Protein AF-A0A8S2YJU0-F1 (afdb_monomer)

Mean predicted aligned error: 8.96 Å

Nearest PDB structures (foldseek):
  8ag6-assembly1_B  TM=8.183E-01  e=1.174E-03  Homo sapiens
  3thx-assembly1_B  TM=7.400E-01  e=6.352E-02  Homo sapiens
  8r7e-assembly1_B  TM=7.473E-01  e=9.668E-02  Homo sapiens
  3thz-assembly1_B  TM=7.354E-01  e=9.014E-02  Homo sapiens
  8om5-assembly1_B  TM=6.042E-01  e=1.372E-01  Homo sapiens

Structure (mmCIF, N/CA/C/O backbone):
data_AF-A0A8S2YJU0-F1
#
_entry.id   AF-A0A8S2YJU0-F1
#
loop_
_atom_site.group_PDB
_atom_site.id
_atom_site.type_symbol
_atom_site.label_atom_id
_atom_site.label_alt_id
_atom_site.label_comp_id
_atom_site.label_asym_id
_atom_site.label_entity_id
_atom_site.label_seq_id
_atom_site.pdbx_PDB_ins_code
_atom_site.Cartn_x
_atom_site.Cartn_y
_atom_site.Cartn_z
_atom_site.occupancy
_atom_site.B_iso_or_equiv
_atom_site.auth_seq_id
_atom_site.auth_comp_id
_atom_site.auth_asym_id
_atom_site.auth_atom_id
_atom_site.pdbx_PDB_model_num
ATOM 1 N N . GLN A 1 1 ? 24.996 18.473 -19.433 1.00 50.19 1 GLN A N 1
ATOM 2 C CA . GLN A 1 1 ? 24.211 18.174 -18.214 1.00 50.19 1 GLN A CA 1
ATOM 3 C C . GLN A 1 1 ? 23.685 16.746 -18.341 1.00 50.19 1 GLN A C 1
ATOM 5 O O . GLN A 1 1 ? 23.314 16.383 -19.444 1.00 50.19 1 GLN A O 1
ATOM 10 N N . ALA A 1 2 ? 23.858 15.940 -17.285 1.00 49.56 2 ALA A N 1
ATOM 11 C CA . ALA A 1 2 ? 23.668 14.474 -17.116 1.00 49.56 2 ALA A CA 1
ATOM 12 C C . ALA A 1 2 ? 24.783 13.932 -16.192 1.00 49.56 2 ALA A C 1
ATOM 14 O O . ALA A 1 2 ? 24.567 13.031 -15.391 1.00 49.56 2 ALA A O 1
ATOM 15 N N . ARG A 1 3 ? 25.977 14.552 -16.247 1.00 50.25 3 ARG A N 1
ATOM 16 C CA . ARG A 1 3 ? 27.123 14.256 -15.362 1.00 50.25 3 ARG A CA 1
ATOM 17 C C . ARG A 1 3 ? 26.871 14.566 -13.883 1.00 50.25 3 ARG A C 1
ATOM 19 O O . ARG A 1 3 ? 27.580 14.023 -13.050 1.00 50.25 3 ARG A O 1
ATOM 26 N N . THR A 1 4 ? 25.913 15.434 -13.565 1.00 59.72 4 THR A N 1
ATOM 27 C CA . THR A 1 4 ? 25.700 15.945 -12.201 1.00 59.72 4 THR A CA 1
ATOM 28 C C . THR A 1 4 ? 24.639 15.179 -11.406 1.00 59.72 4 THR A C 1
ATOM 30 O O . THR A 1 4 ? 24.682 15.227 -10.185 1.00 59.72 4 THR A O 1
ATOM 33 N N . GLU A 1 5 ? 23.727 14.450 -12.064 1.00 58.41 5 GLU A N 1
ATOM 34 C CA . GLU A 1 5 ? 22.584 13.784 -11.400 1.00 58.41 5 GLU A CA 1
ATOM 35 C C . GLU A 1 5 ? 22.610 12.247 -11.499 1.00 58.41 5 GLU A C 1
ATOM 37 O O . GLU A 1 5 ? 21.808 11.569 -10.865 1.00 58.41 5 GLU A O 1
ATOM 42 N N . GLY A 1 6 ? 23.558 11.668 -12.247 1.00 58.75 6 GLY A N 1
ATOM 43 C CA . GLY A 1 6 ? 23.908 10.240 -12.179 1.00 58.75 6 GLY A CA 1
ATOM 44 C C . GLY A 1 6 ? 22.831 9.234 -12.612 1.00 58.75 6 GLY A C 1
ATOM 45 O O . GLY A 1 6 ? 23.104 8.036 -12.612 1.00 58.75 6 GLY A O 1
ATOM 46 N N . LYS A 1 7 ? 21.631 9.673 -13.003 1.00 63.41 7 LYS A N 1
ATOM 47 C CA . LYS A 1 7 ? 20.564 8.806 -13.515 1.00 63.41 7 LYS A CA 1
ATOM 48 C C . LYS A 1 7 ? 20.013 9.344 -14.827 1.00 63.41 7 LYS A C 1
ATOM 50 O O . LYS A 1 7 ? 19.420 10.415 -14.872 1.00 63.41 7 LYS A O 1
ATOM 55 N N . ILE A 1 8 ? 20.186 8.566 -15.892 1.00 70.19 8 ILE A N 1
ATOM 56 C CA . ILE A 1 8 ? 19.433 8.734 -17.135 1.00 70.19 8 ILE A CA 1
ATOM 57 C C . ILE A 1 8 ? 18.170 7.891 -16.975 1.00 70.19 8 ILE A C 1
ATOM 59 O O . ILE A 1 8 ? 18.259 6.669 -16.874 1.00 70.19 8 ILE A O 1
ATOM 63 N N . ILE A 1 9 ? 17.012 8.543 -16.905 1.00 68.56 9 ILE A N 1
ATOM 64 C CA . ILE A 1 9 ? 15.715 7.865 -16.873 1.00 68.56 9 ILE A CA 1
ATOM 65 C C . ILE A 1 9 ? 15.251 7.691 -18.327 1.00 68.56 9 ILE A C 1
ATOM 67 O O . ILE A 1 9 ? 15.098 8.700 -19.021 1.00 68.56 9 ILE A O 1
ATOM 71 N N . PRO A 1 10 ? 15.061 6.452 -18.821 1.00 70.75 10 PRO A N 1
ATOM 72 C CA . PRO A 1 10 ? 14.501 6.221 -20.147 1.00 70.75 10 PRO A CA 1
ATOM 73 C C . PRO A 1 10 ? 13.100 6.827 -20.247 1.00 70.75 10 PRO A C 1
ATOM 75 O O . PRO A 1 10 ? 12.299 6.716 -19.320 1.00 70.75 10 PRO A O 1
ATOM 78 N N . THR A 1 11 ? 12.786 7.458 -21.376 1.00 74.38 11 THR A N 1
ATOM 79 C CA . THR A 1 11 ? 11.408 7.866 -21.673 1.00 74.38 11 THR A CA 1
ATOM 80 C C . THR A 1 11 ? 10.529 6.625 -21.838 1.00 74.38 11 THR A C 1
ATOM 82 O O . THR A 1 11 ? 11.001 5.585 -22.304 1.00 74.38 11 THR A O 1
ATOM 85 N N . THR A 1 12 ? 9.252 6.729 -21.469 1.00 69.06 12 THR A N 1
ATOM 86 C CA . THR A 1 12 ? 8.289 5.628 -21.584 1.00 69.06 12 THR A CA 1
ATOM 87 C C . THR A 1 12 ? 8.257 5.059 -23.003 1.00 69.06 12 THR A C 1
ATOM 89 O O . THR A 1 12 ? 8.171 5.812 -23.974 1.00 69.06 12 THR A O 1
ATOM 92 N N . GLY A 1 13 ? 8.338 3.736 -23.131 1.00 68.50 13 GLY A N 1
ATOM 93 C CA . GLY A 1 13 ? 8.346 3.019 -24.407 1.00 68.50 13 GLY A CA 1
ATOM 94 C C . GLY A 1 13 ? 9.736 2.803 -25.017 1.00 68.50 13 GLY A C 1
ATOM 95 O O . GLY A 1 13 ? 9.847 2.100 -26.020 1.00 68.50 13 GLY A O 1
ATOM 96 N N . VAL A 1 14 ? 10.802 3.366 -24.432 1.00 75.50 14 VAL A N 1
ATOM 97 C CA . VAL A 1 14 ? 12.190 3.173 -24.904 1.00 75.50 14 VAL A CA 1
ATOM 98 C C . VAL A 1 14 ? 12.786 1.868 -24.377 1.00 75.50 14 VAL A C 1
ATOM 100 O O . VAL A 1 14 ? 13.562 1.211 -25.069 1.00 75.50 14 VAL A O 1
ATOM 103 N N . CYS A 1 15 ? 12.426 1.470 -23.156 1.00 83.88 15 CYS A N 1
ATOM 104 C CA . CYS A 1 15 ? 12.917 0.248 -22.535 1.00 83.88 15 CYS A CA 1
ATOM 105 C C . CYS A 1 15 ? 11.753 -0.503 -21.898 1.00 83.88 15 CYS A C 1
ATOM 107 O O . CYS A 1 15 ? 11.356 -0.215 -20.773 1.00 83.88 15 CYS A O 1
ATOM 109 N N . ARG A 1 16 ? 11.259 -1.524 -22.600 1.00 85.94 16 ARG A N 1
ATOM 110 C CA . ARG A 1 16 ? 10.133 -2.340 -22.137 1.00 85.94 16 ARG A CA 1
ATOM 111 C C . ARG A 1 16 ? 10.341 -2.909 -20.732 1.00 85.94 16 ARG A C 1
ATOM 113 O O . ARG A 1 16 ? 9.425 -2.869 -19.932 1.00 85.94 16 ARG A O 1
ATOM 120 N N . GLN A 1 17 ? 11.546 -3.384 -20.408 1.00 85.06 17 GLN A N 1
ATOM 121 C CA . GLN A 1 17 ? 11.844 -3.898 -19.064 1.00 85.06 17 GLN A CA 1
ATOM 122 C C . GLN A 1 17 ? 11.730 -2.813 -17.983 1.00 85.06 17 GLN A C 1
ATOM 124 O O . GLN A 1 17 ? 11.312 -3.100 -16.867 1.00 85.06 17 GLN A O 1
ATOM 129 N N . TYR A 1 18 ? 12.098 -1.570 -18.309 1.00 84.25 18 TYR A N 1
ATOM 130 C CA . TYR A 1 18 ? 11.958 -0.435 -17.402 1.00 84.25 18 TYR A CA 1
ATOM 131 C C . TYR A 1 18 ? 10.486 -0.048 -17.221 1.00 84.25 18 TYR A C 1
ATOM 133 O O . TYR A 1 18 ? 10.037 0.132 -16.093 1.00 84.25 18 TYR A O 1
ATOM 141 N N . ASP A 1 19 ? 9.729 0.016 -18.317 1.00 88.25 19 ASP A N 1
ATOM 142 C CA . ASP A 1 19 ? 8.297 0.323 -18.290 1.00 88.25 19 ASP A CA 1
ATOM 143 C C . ASP A 1 19 ? 7.494 -0.751 -17.537 1.00 88.25 19 ASP A C 1
ATOM 145 O O . ASP A 1 19 ? 6.641 -0.425 -16.711 1.00 88.25 19 ASP A O 1
ATOM 149 N N . ASP A 1 20 ? 7.808 -2.028 -17.772 1.00 90.81 20 ASP A N 1
ATOM 150 C CA . ASP A 1 20 ? 7.193 -3.165 -17.084 1.00 90.81 20 ASP A CA 1
ATOM 151 C C . ASP A 1 20 ? 7.492 -3.110 -15.574 1.00 90.81 20 ASP A C 1
ATOM 153 O O . ASP A 1 20 ? 6.578 -3.272 -14.766 1.00 90.81 20 ASP A O 1
ATOM 157 N N . ALA A 1 21 ? 8.730 -2.789 -15.177 1.0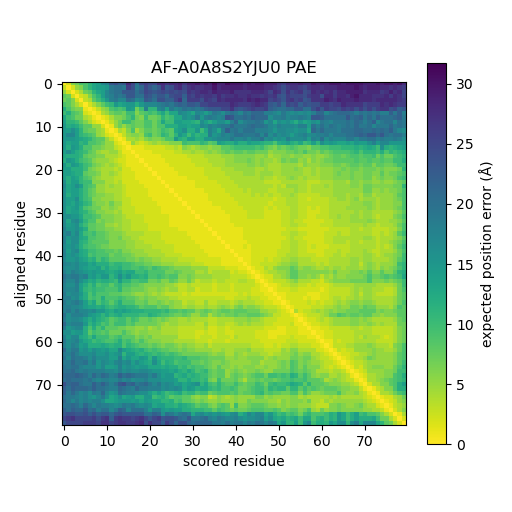0 91.31 21 ALA A N 1
ATOM 158 C CA . ALA A 1 21 ? 9.095 -2.624 -13.768 1.00 91.31 21 ALA A CA 1
ATOM 159 C C . ALA A 1 21 ? 8.363 -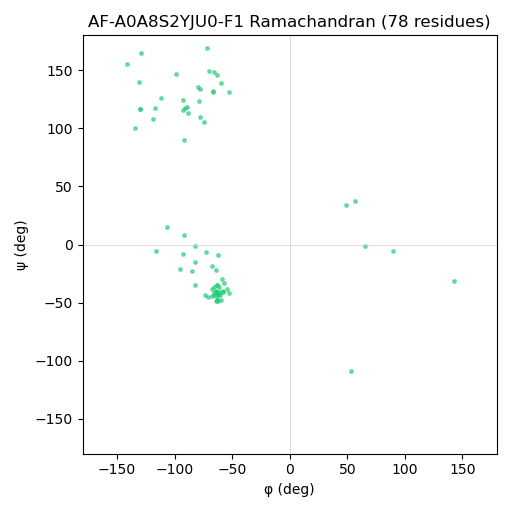1.444 -13.103 1.00 91.31 21 ALA A C 1
ATOM 161 O O . ALA A 1 21 ? 7.906 -1.561 -11.966 1.00 91.31 21 ALA A O 1
ATOM 162 N N . LEU A 1 22 ? 8.210 -0.311 -13.800 1.00 90.38 22 LEU A N 1
ATOM 163 C CA . LEU A 1 22 ? 7.422 0.821 -13.300 1.00 90.38 22 LEU A CA 1
ATOM 164 C C . LEU A 1 22 ? 5.952 0.439 -13.102 1.00 90.38 22 LEU A C 1
ATOM 166 O O . LEU A 1 22 ? 5.348 0.798 -12.088 1.00 90.38 22 LEU A O 1
ATOM 170 N N . LYS A 1 23 ? 5.385 -0.307 -14.054 1.00 92.94 23 LYS A N 1
ATOM 171 C CA . LYS A 1 23 ? 4.015 -0.806 -13.961 1.00 92.94 23 LYS A CA 1
ATOM 172 C C . LYS A 1 23 ? 3.852 -1.758 -12.778 1.00 92.94 23 LYS A C 1
ATOM 174 O O . LYS A 1 23 ? 2.904 -1.609 -12.017 1.00 92.94 23 LYS A O 1
ATOM 179 N N . GLU A 1 24 ? 4.782 -2.691 -12.597 1.00 95.31 24 GLU A N 1
ATOM 180 C CA . GLU A 1 24 ? 4.758 -3.645 -11.486 1.00 95.31 24 GLU A CA 1
ATOM 181 C C . GLU A 1 24 ? 4.818 -2.938 -10.125 1.00 95.31 24 GLU A C 1
ATOM 183 O O . GLU A 1 24 ? 4.045 -3.262 -9.223 1.00 95.31 24 GLU A O 1
ATOM 188 N N . ILE A 1 25 ? 5.681 -1.927 -9.976 1.00 94.12 25 ILE A N 1
ATOM 189 C CA . ILE A 1 25 ? 5.747 -1.114 -8.753 1.00 94.12 25 ILE A CA 1
ATOM 190 C C . ILE A 1 25 ? 4.403 -0.425 -8.496 1.00 94.12 25 ILE A C 1
ATOM 192 O O . ILE A 1 25 ? 3.876 -0.517 -7.389 1.00 94.12 25 ILE A O 1
ATOM 196 N N . SER A 1 26 ? 3.819 0.208 -9.516 1.00 94.62 26 SER A N 1
ATOM 197 C CA . SER A 1 26 ? 2.534 0.902 -9.382 1.00 94.62 26 SER A CA 1
ATOM 198 C C . SER A 1 26 ? 1.383 -0.050 -9.033 1.00 94.62 26 SER A C 1
ATOM 200 O O . SER A 1 26 ? 0.557 0.263 -8.171 1.00 94.62 26 SER A O 1
ATOM 202 N N . ASP A 1 27 ? 1.346 -1.233 -9.649 1.00 96.38 27 ASP A N 1
ATOM 203 C CA . ASP A 1 27 ? 0.348 -2.264 -9.360 1.00 96.38 27 ASP A CA 1
ATOM 204 C C . ASP A 1 27 ? 0.475 -2.762 -7.908 1.00 96.38 27 ASP A C 1
ATOM 206 O O . ASP A 1 27 ? -0.533 -2.904 -7.208 1.00 96.38 27 ASP A O 1
ATOM 210 N N . ASN A 1 28 ? 1.705 -2.950 -7.417 1.00 95.06 28 ASN A N 1
ATOM 211 C CA . ASN A 1 28 ? 1.976 -3.337 -6.031 1.00 95.06 28 ASN A CA 1
ATOM 212 C C . ASN A 1 28 ? 1.578 -2.241 -5.029 1.00 95.06 28 ASN A C 1
ATOM 214 O O . ASN A 1 28 ? 0.945 -2.533 -4.013 1.00 95.06 28 ASN A O 1
ATOM 218 N N . GLU A 1 29 ? 1.892 -0.974 -5.312 1.00 93.81 29 GLU A N 1
ATOM 219 C CA . GLU A 1 29 ? 1.470 0.164 -4.485 1.00 93.81 29 GLU A CA 1
ATOM 220 C C . GLU A 1 29 ? -0.057 0.270 -4.412 1.00 93.81 29 GLU A C 1
ATOM 222 O O . GLU A 1 29 ? -0.627 0.500 -3.341 1.00 93.81 29 GLU A O 1
ATOM 227 N N . LYS A 1 30 ? -0.742 0.053 -5.539 1.00 95.50 30 LYS A N 1
ATOM 228 C CA . LYS A 1 30 ? -2.204 0.034 -5.590 1.00 95.50 30 LYS A CA 1
ATOM 229 C C . LYS A 1 30 ? -2.776 -1.108 -4.754 1.00 95.50 30 LYS A C 1
ATOM 231 O O . LYS A 1 30 ? -3.651 -0.864 -3.928 1.00 95.50 30 LYS A O 1
ATOM 236 N N . ALA A 1 31 ? -2.259 -2.325 -4.915 1.00 95.81 31 ALA A N 1
ATOM 237 C CA . ALA A 1 31 ? -2.702 -3.481 -4.139 1.00 95.81 31 ALA A CA 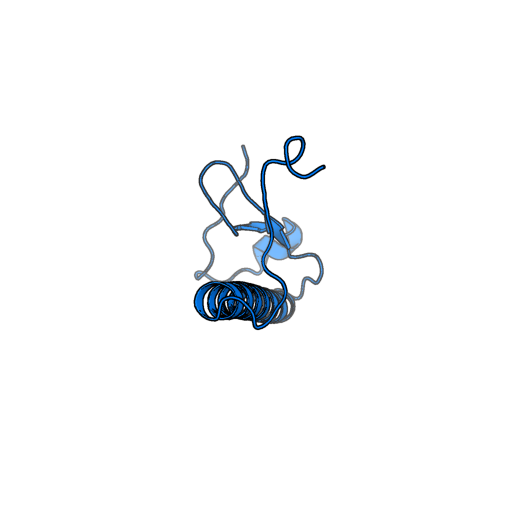1
ATOM 238 C C . ALA A 1 31 ? -2.535 -3.249 -2.626 1.00 95.81 31 ALA A C 1
ATOM 240 O O . ALA A 1 31 ? -3.426 -3.570 -1.834 1.00 95.81 31 ALA A O 1
ATOM 241 N N . LEU A 1 32 ? -1.423 -2.627 -2.228 1.00 93.62 32 LEU A N 1
ATOM 242 C CA . LEU A 1 32 ? -1.136 -2.292 -0.839 1.00 93.62 32 LEU A CA 1
ATOM 243 C C . LEU A 1 32 ? -2.116 -1.239 -0.280 1.00 93.62 32 LEU A C 1
ATOM 245 O O . LEU A 1 32 ? -2.615 -1.387 0.842 1.00 93.62 32 LEU A O 1
ATOM 249 N N . ASN A 1 33 ? -2.442 -0.210 -1.067 1.00 93.25 33 ASN A N 1
ATOM 250 C CA . ASN A 1 33 ? -3.432 0.816 -0.719 1.00 93.25 33 ASN A CA 1
ATOM 251 C C . ASN A 1 33 ? -4.865 0.264 -0.650 1.00 93.25 33 ASN A C 1
ATOM 253 O O . ASN A 1 33 ? -5.637 0.631 0.244 1.00 93.25 33 ASN A O 1
ATOM 257 N N . ASP A 1 34 ? -5.218 -0.648 -1.554 1.00 95.31 34 ASP A N 1
ATOM 258 C CA . ASP A 1 34 ? -6.507 -1.338 -1.545 1.00 95.31 34 ASP A CA 1
ATOM 259 C C . ASP A 1 34 ? -6.649 -2.200 -0.283 1.00 95.31 34 ASP A C 1
ATOM 261 O O . ASP A 1 34 ? -7.711 -2.212 0.348 1.00 95.31 34 ASP A O 1
ATOM 265 N N . TYR A 1 35 ? -5.573 -2.875 0.138 1.00 93.44 35 TYR A N 1
ATOM 266 C CA . TYR A 1 35 ? -5.545 -3.615 1.400 1.00 93.44 35 TYR A CA 1
ATOM 267 C C . TYR A 1 35 ? -5.733 -2.687 2.604 1.00 93.44 35 TYR A C 1
ATOM 269 O O . TYR A 1 35 ? -6.613 -2.929 3.429 1.00 93.44 35 TYR A O 1
ATOM 277 N N . LEU A 1 36 ? -4.999 -1.573 2.667 1.00 91.75 36 LEU A N 1
ATOM 278 C CA . LEU A 1 36 ? -5.136 -0.591 3.748 1.00 91.75 36 LEU A CA 1
ATOM 279 C C . LEU A 1 36 ? -6.567 -0.050 3.844 1.00 91.75 36 LEU A C 1
ATOM 281 O O . LEU A 1 36 ? -7.125 0.077 4.930 1.00 91.75 36 LEU A O 1
ATOM 285 N N . SER A 1 37 ? -7.194 0.214 2.699 1.00 91.81 37 SER A N 1
ATOM 286 C CA . SER A 1 37 ? -8.578 0.688 2.614 1.00 91.81 37 SER A CA 1
ATOM 287 C C . SER A 1 37 ? -9.582 -0.328 3.161 1.00 91.81 37 SER A C 1
ATOM 289 O O . SER A 1 37 ? -10.580 0.061 3.772 1.00 91.81 37 SER A O 1
ATOM 291 N N . LYS A 1 38 ? -9.331 -1.629 2.972 1.00 91.56 38 LYS A N 1
ATOM 292 C CA . LYS A 1 38 ? -10.131 -2.696 3.590 1.00 91.56 38 LYS A CA 1
ATOM 293 C C . LYS A 1 38 ? -9.933 -2.713 5.104 1.00 91.56 38 LYS A C 1
ATOM 295 O O . LYS A 1 38 ? -10.926 -2.737 5.828 1.00 91.56 38 LYS A O 1
ATOM 300 N N . GLN A 1 39 ? -8.693 -2.594 5.578 1.00 88.62 39 GLN A N 1
ATOM 301 C CA . GLN A 1 39 ? -8.414 -2.601 7.017 1.00 88.62 39 GLN A CA 1
ATOM 302 C C . GLN A 1 39 ? -8.993 -1.389 7.746 1.00 88.62 39 GLN A C 1
ATOM 304 O O . GLN A 1 39 ? -9.579 -1.543 8.813 1.00 88.62 39 GLN A O 1
ATOM 309 N N . LYS A 1 40 ? -8.987 -0.206 7.122 1.00 89.94 40 LYS A N 1
ATOM 310 C CA . LYS A 1 40 ? -9.690 0.978 7.647 1.00 89.94 40 LYS A CA 1
ATOM 311 C C . LYS A 1 40 ? -11.173 0.726 7.917 1.00 89.94 40 LYS A C 1
ATOM 313 O O . LYS A 1 40 ? -11.717 1.226 8.900 1.00 89.94 40 LYS A O 1
ATOM 318 N N . LYS A 1 41 ? -11.832 -0.054 7.053 1.00 88.50 41 LYS A N 1
ATOM 319 C CA . LYS A 1 41 ? -13.250 -0.414 7.205 1.00 88.50 41 LYS A CA 1
ATOM 320 C C . LYS A 1 41 ? -13.461 -1.439 8.316 1.00 88.50 41 LYS A C 1
ATOM 322 O O . LYS A 1 41 ? -14.384 -1.265 9.105 1.00 88.50 41 LYS A O 1
ATOM 327 N N . ILE A 1 42 ? -12.612 -2.466 8.383 1.00 85.81 42 ILE A N 1
ATOM 328 C CA . ILE A 1 42 ? -12.687 -3.528 9.401 1.00 85.81 42 ILE A CA 1
ATOM 329 C C . ILE A 1 42 ? -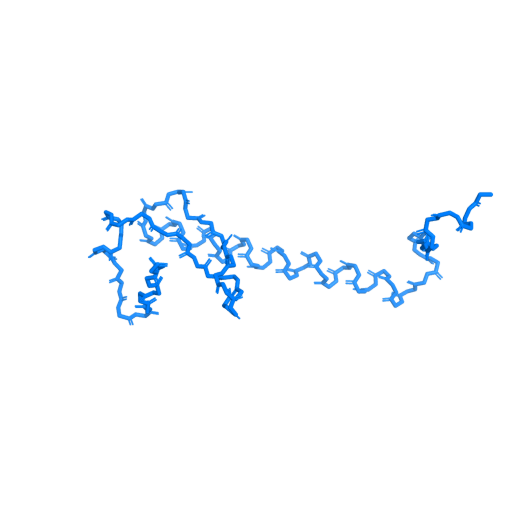12.479 -2.931 10.797 1.00 85.81 42 ILE A C 1
ATOM 331 O O . ILE A 1 42 ? -13.307 -3.113 11.685 1.00 85.81 42 ILE A O 1
ATOM 335 N N . LEU A 1 43 ? -11.441 -2.109 10.950 1.00 83.56 43 LEU A N 1
ATOM 336 C CA . LEU A 1 43 ? -11.048 -1.506 12.225 1.00 83.56 43 LEU A CA 1
ATOM 337 C C . LEU A 1 43 ? -11.842 -0.246 12.581 1.00 83.56 43 LEU A C 1
ATOM 339 O O . LEU A 1 43 ? -11.614 0.349 13.633 1.00 83.56 43 LEU A O 1
ATOM 343 N N . LYS A 1 44 ? -12.766 0.176 11.702 1.00 84.06 44 LYS A N 1
ATOM 344 C CA . LYS A 1 44 ? -13.566 1.408 11.828 1.00 84.06 44 LYS A CA 1
ATOM 345 C C . LYS A 1 44 ? -12.704 2.633 12.162 1.00 84.06 44 LYS A C 1
ATOM 347 O O . LYS A 1 44 ? -13.137 3.537 12.874 1.00 84.06 44 LYS A O 1
ATOM 352 N N . ASN A 1 45 ? -11.478 2.653 11.644 1.00 81.44 45 ASN A N 1
ATOM 353 C CA . ASN A 1 45 ? -10.496 3.698 11.882 1.00 81.44 45 ASN A CA 1
ATOM 354 C C . ASN A 1 45 ? -9.932 4.170 10.540 1.00 81.44 45 ASN A C 1
ATOM 356 O O . ASN A 1 45 ? -9.299 3.415 9.806 1.00 81.44 45 ASN A O 1
ATOM 360 N N . HIS A 1 46 ? -10.167 5.439 10.216 1.00 81.69 46 HIS A N 1
ATOM 361 C CA . HIS A 1 46 ? -9.754 6.024 8.944 1.00 81.69 46 HIS A CA 1
ATOM 362 C C . HIS A 1 46 ? -8.291 6.486 8.919 1.00 81.69 46 HIS A C 1
ATOM 364 O O . HIS A 1 46 ? -7.751 6.688 7.827 1.00 81.69 46 HIS A O 1
ATOM 370 N N . ASP A 1 47 ? -7.644 6.606 10.079 1.00 85.62 47 ASP A N 1
ATOM 371 C CA . ASP A 1 47 ? -6.293 7.165 10.222 1.00 85.62 47 ASP A CA 1
ATOM 372 C C . ASP A 1 47 ? -5.178 6.106 10.151 1.00 85.62 47 ASP A C 1
ATOM 374 O O . ASP A 1 47 ? -4.002 6.388 10.360 1.00 85.62 47 ASP A O 1
ATOM 378 N N . ILE A 1 48 ? -5.530 4.861 9.815 1.00 88.44 48 ILE A N 1
ATOM 379 C CA . ILE A 1 48 ? -4.546 3.784 9.673 1.00 88.44 48 ILE A CA 1
ATOM 380 C C . ILE A 1 48 ? -3.636 4.075 8.477 1.00 88.44 48 ILE A C 1
ATOM 382 O O . ILE A 1 48 ? -4.097 4.384 7.373 1.00 88.44 48 ILE A O 1
ATOM 386 N N . LYS A 1 49 ? -2.329 3.949 8.678 1.00 91.00 49 LYS A N 1
ATOM 387 C CA . LYS A 1 49 ? -1.312 4.179 7.646 1.00 91.00 49 LYS A CA 1
ATOM 388 C C . LYS A 1 49 ? -0.194 3.153 7.764 1.00 91.00 49 LYS A C 1
ATOM 390 O O . LYS A 1 49 ? 0.041 2.607 8.840 1.00 91.00 49 LYS A O 1
ATOM 395 N N . TYR A 1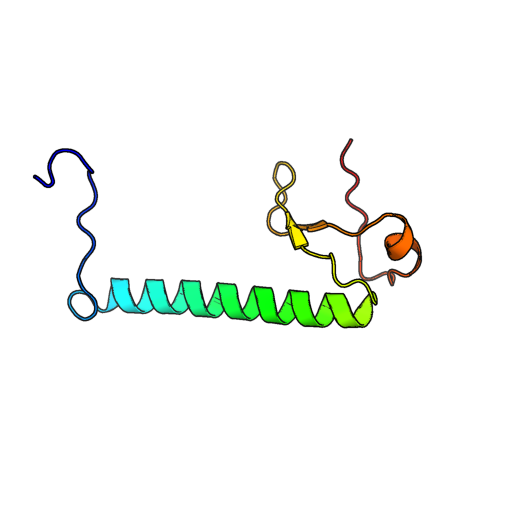 50 ? 0.499 2.905 6.656 1.00 92.00 50 TYR A N 1
ATOM 396 C CA . TYR A 1 50 ? 1.708 2.096 6.702 1.00 92.00 50 TYR A CA 1
ATOM 397 C C . TYR A 1 50 ? 2.882 2.909 7.228 1.00 92.00 50 TYR A C 1
ATOM 399 O O . TYR A 1 50 ? 3.145 4.018 6.762 1.00 92.00 50 TYR A O 1
ATOM 407 N N . VAL A 1 51 ? 3.620 2.317 8.156 1.00 90.75 51 VAL A N 1
ATOM 408 C CA . VAL A 1 51 ? 4.848 2.852 8.727 1.00 90.75 51 VAL A CA 1
ATOM 409 C C . VAL A 1 51 ? 5.966 1.825 8.670 1.00 90.75 51 VAL A C 1
ATOM 411 O O . VAL A 1 51 ? 5.763 0.632 8.439 1.00 90.75 51 VAL A O 1
ATOM 414 N N . HIS A 1 52 ? 7.181 2.318 8.864 1.00 89.88 52 HIS A N 1
ATOM 415 C CA . HIS A 1 52 ? 8.384 1.506 8.909 1.00 89.88 52 HIS A CA 1
ATOM 416 C C . HIS A 1 52 ? 8.977 1.655 10.305 1.00 89.88 52 HIS A C 1
ATOM 418 O O . HIS A 1 52 ? 9.352 2.758 10.699 1.00 89.88 52 HIS A O 1
ATOM 424 N N . VAL A 1 53 ? 9.049 0.555 11.052 1.00 85.50 53 VAL A N 1
ATOM 425 C CA . VAL A 1 53 ? 9.592 0.536 12.413 1.00 85.50 53 VAL A CA 1
ATOM 426 C C . VAL A 1 53 ? 10.795 -0.395 12.423 1.00 85.50 53 VAL A C 1
ATOM 428 O O . VAL A 1 53 ? 10.663 -1.613 12.314 1.00 85.50 53 VAL A O 1
ATOM 431 N N . GLN A 1 54 ? 11.991 0.185 12.536 1.00 84.81 54 GLN A N 1
ATOM 432 C CA . GLN A 1 54 ? 13.264 -0.543 12.511 1.00 84.81 54 GLN A CA 1
ATOM 433 C C . GLN A 1 54 ? 13.404 -1.448 11.268 1.00 84.81 54 GLN A C 1
ATOM 435 O O . GLN A 1 54 ? 13.603 -0.958 10.159 1.00 84.81 54 GLN A O 1
ATOM 440 N N . LYS A 1 55 ? 13.324 -2.773 11.451 1.00 88.00 55 LYS A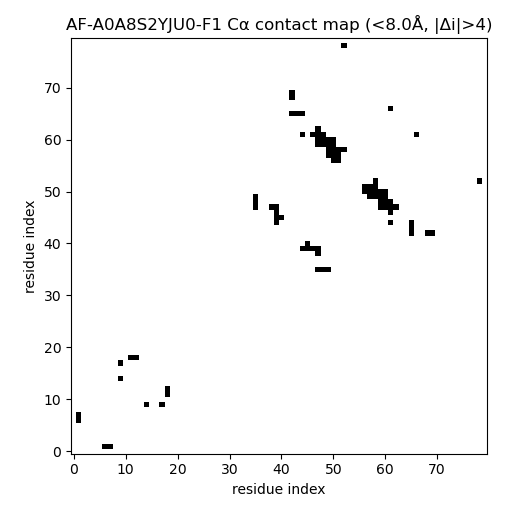 N 1
ATOM 441 C CA . LYS A 1 55 ? 13.444 -3.786 10.391 1.00 88.00 55 LYS A CA 1
ATOM 442 C C . LYS A 1 55 ? 12.093 -4.192 9.795 1.00 88.00 55 LYS A C 1
ATOM 444 O O . LYS A 1 55 ? 12.064 -4.918 8.805 1.00 8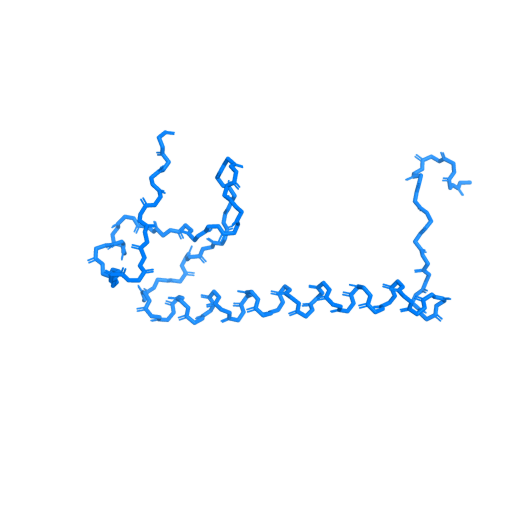8.00 55 LYS A O 1
ATOM 449 N N . ILE A 1 56 ? 10.991 -3.736 10.385 1.00 87.00 56 ILE A N 1
ATOM 450 C CA . ILE A 1 56 ? 9.635 -4.083 9.971 1.00 87.00 56 ILE A CA 1
ATOM 451 C C . ILE A 1 56 ? 9.165 -3.015 8.997 1.00 87.00 56 ILE A C 1
ATOM 453 O O . ILE A 1 56 ? 9.042 -1.836 9.338 1.00 87.00 56 ILE A O 1
ATOM 457 N N . ARG A 1 57 ? 8.933 -3.436 7.757 1.00 88.69 57 ARG A N 1
ATOM 458 C CA . ARG A 1 57 ? 8.426 -2.568 6.697 1.00 88.69 57 ARG A CA 1
ATOM 459 C C . ARG A 1 57 ? 6.927 -2.761 6.556 1.00 88.69 57 ARG A C 1
ATOM 461 O O . ARG A 1 57 ? 6.446 -3.875 6.736 1.00 88.69 57 ARG A O 1
ATOM 468 N N . TYR A 1 58 ? 6.229 -1.688 6.196 1.00 89.62 58 TYR A N 1
ATOM 469 C CA . TYR A 1 58 ? 4.786 -1.708 5.957 1.00 89.62 58 TYR A CA 1
ATOM 470 C C . TYR A 1 58 ? 3.961 -2.220 7.156 1.00 89.62 58 TYR A C 1
ATOM 472 O O . TYR A 1 58 ? 2.953 -2.897 6.975 1.00 89.62 58 TYR A O 1
ATOM 480 N N . ALA A 1 59 ? 4.363 -1.883 8.386 1.00 90.75 59 ALA A N 1
ATOM 481 C CA . ALA A 1 59 ? 3.531 -2.100 9.572 1.00 90.75 59 ALA A CA 1
ATOM 482 C C . ALA A 1 59 ? 2.329 -1.142 9.556 1.00 90.75 59 ALA A C 1
ATOM 484 O O . ALA A 1 59 ? 2.449 -0.031 9.048 1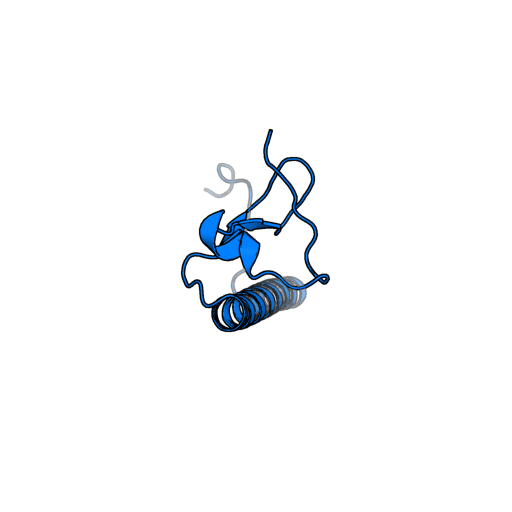.00 90.75 59 ALA A O 1
ATOM 485 N N . MET A 1 60 ? 1.183 -1.534 10.114 1.00 89.69 60 MET A N 1
ATOM 486 C CA . MET A 1 60 ? 0.018 -0.647 10.222 1.00 89.69 60 MET A CA 1
ATOM 487 C C . MET A 1 60 ? 0.047 0.109 11.550 1.00 89.69 60 MET A C 1
ATOM 489 O O . MET A 1 60 ? -0.032 -0.500 12.613 1.00 89.69 60 MET A O 1
ATOM 493 N N . GLU A 1 61 ? 0.142 1.437 11.491 1.00 88.25 61 GLU A N 1
ATOM 494 C CA . GLU A 1 61 ? -0.032 2.289 12.668 1.00 88.25 61 GLU A CA 1
ATOM 495 C C . GLU A 1 61 ? -1.527 2.438 12.957 1.00 88.25 61 GLU A C 1
ATOM 497 O O . GLU A 1 61 ? -2.301 2.853 12.090 1.00 88.25 61 GLU A O 1
ATOM 502 N N . VAL A 1 62 ? -1.929 2.082 14.174 1.00 84.94 62 VAL A N 1
ATOM 503 C CA . VAL A 1 62 ? -3.312 2.139 14.650 1.00 84.94 62 VAL A CA 1
ATOM 504 C C . VAL A 1 62 ? -3.310 2.854 15.999 1.00 84.94 62 VAL A C 1
ATOM 506 O O . VAL A 1 62 ? -2.423 2.630 16.821 1.00 84.94 62 VAL A O 1
ATOM 509 N N . SER A 1 63 ? -4.301 3.714 16.248 1.00 82.00 63 SER A N 1
ATOM 510 C CA . SER A 1 63 ? -4.450 4.346 17.560 1.00 82.00 63 SER A CA 1
ATOM 511 C C . SER A 1 63 ? -4.720 3.299 18.644 1.00 82.00 63 SER A C 1
ATOM 513 O O . SER A 1 63 ? -5.443 2.326 18.427 1.00 82.00 63 SER A O 1
ATOM 515 N N . GLU A 1 64 ? -4.211 3.531 19.851 1.00 77.88 64 GLU A N 1
ATOM 516 C CA . GLU A 1 64 ? -4.376 2.607 20.983 1.00 77.88 64 GLU A CA 1
ATOM 517 C C . GLU A 1 64 ? -5.858 2.318 21.300 1.00 77.88 64 GLU A C 1
ATOM 519 O O . GLU A 1 64 ? -6.237 1.200 21.644 1.00 77.88 64 GLU A O 1
ATOM 524 N N . SER A 1 65 ? -6.729 3.310 21.095 1.00 76.94 65 SER A N 1
ATOM 525 C CA . SER A 1 65 ? -8.182 3.172 21.234 1.00 76.94 65 SER A CA 1
ATOM 526 C C . SER A 1 65 ? -8.799 2.157 20.265 1.00 76.94 65 SER A C 1
ATOM 528 O O . SER A 1 65 ? -9.732 1.450 20.642 1.00 76.94 65 SER A O 1
ATOM 530 N N . ALA A 1 66 ? -8.283 2.068 19.036 1.00 75.69 66 ALA A N 1
ATOM 531 C CA . ALA A 1 66 ? -8.750 1.130 18.018 1.00 75.69 66 ALA A CA 1
ATOM 532 C C . ALA A 1 66 ? -8.088 -0.249 18.159 1.00 75.69 66 ALA A C 1
ATOM 534 O O . ALA A 1 66 ? -8.681 -1.247 17.759 1.00 75.69 66 ALA A O 1
ATOM 535 N N . CYS A 1 67 ? -6.919 -0.319 18.805 1.00 74.25 67 CYS A N 1
ATOM 536 C CA . CYS A 1 67 ? -6.208 -1.567 19.080 1.00 74.25 67 CYS A CA 1
ATOM 537 C C . CYS A 1 67 ? -7.032 -2.559 19.921 1.00 74.25 67 CYS A C 1
ATOM 539 O O . CYS A 1 67 ? -6.883 -3.765 19.772 1.00 74.25 67 CYS A O 1
ATOM 541 N N . ARG A 1 68 ? -7.934 -2.064 20.781 1.00 74.81 68 ARG A N 1
ATOM 542 C CA . ARG A 1 68 ? -8.800 -2.908 21.627 1.00 74.81 68 ARG A CA 1
ATOM 543 C C . ARG A 1 68 ? -9.834 -3.722 20.847 1.00 74.81 68 ARG A C 1
ATOM 545 O O . ARG A 1 68 ? -10.393 -4.656 21.405 1.00 74.81 68 ARG A O 1
ATOM 552 N N . ASN A 1 69 ? -10.107 -3.337 19.602 1.00 70.19 69 ASN A N 1
ATOM 553 C CA . ASN A 1 69 ? -11.092 -3.981 18.736 1.00 70.19 69 ASN A CA 1
ATOM 554 C C . ASN A 1 69 ? -10.425 -4.819 17.630 1.00 70.19 69 ASN A C 1
ATOM 556 O O . ASN A 1 69 ? -11.078 -5.113 16.632 1.00 70.19 69 ASN A O 1
ATOM 560 N N . LEU A 1 70 ? -9.126 -5.116 17.753 1.00 75.19 70 LEU A N 1
ATOM 561 C CA . LEU A 1 70 ? -8.410 -5.970 16.808 1.00 75.19 70 LEU A CA 1
ATOM 562 C C . LEU A 1 70 ? -8.703 -7.442 17.112 1.00 75.19 70 LEU A C 1
ATOM 564 O O . LEU A 1 70 ? -8.670 -7.847 18.272 1.00 75.19 70 LEU A O 1
ATOM 568 N N . ASP A 1 71 ? -8.967 -8.215 16.061 1.00 73.50 71 ASP A N 1
ATOM 569 C CA . ASP A 1 71 ? -9.078 -9.674 16.135 1.00 73.50 71 ASP A CA 1
ATOM 570 C C . ASP A 1 71 ? -7.690 -10.326 16.345 1.00 73.50 71 ASP A C 1
ATOM 572 O O . ASP A 1 71 ? -6.655 -9.674 16.182 1.00 73.50 71 ASP A O 1
ATOM 576 N N . ASP A 1 72 ? -7.659 -11.629 16.647 1.00 75.31 72 ASP A N 1
ATOM 577 C CA . ASP A 1 72 ? -6.428 -12.409 16.906 1.00 75.31 72 ASP A CA 1
ATOM 578 C C . ASP A 1 72 ? -5.459 -12.488 15.703 1.00 75.31 72 ASP A C 1
ATOM 580 O O . ASP A 1 72 ? -4.317 -12.925 15.843 1.00 75.31 72 ASP A O 1
ATOM 584 N N . ASP A 1 73 ? -5.886 -12.034 14.523 1.00 79.88 73 ASP A N 1
ATOM 585 C CA . ASP A 1 73 ? -5.067 -11.973 13.306 1.00 79.88 73 ASP A CA 1
ATOM 586 C C . ASP A 1 73 ? -3.990 -10.865 13.349 1.00 79.88 73 ASP A C 1
ATOM 588 O O . ASP A 1 73 ? -3.167 -10.761 12.433 1.00 79.88 73 ASP A O 1
ATOM 592 N N . TYR A 1 74 ? -3.984 -10.018 14.387 1.00 80.62 74 TYR A N 1
ATOM 593 C CA . TYR A 1 74 ? -3.051 -8.901 14.535 1.00 80.62 74 TYR A CA 1
ATOM 594 C C . TYR A 1 74 ? -2.069 -9.102 15.686 1.00 80.62 74 TYR A C 1
ATOM 596 O O . TYR A 1 74 ? -2.449 -9.238 16.846 1.00 80.62 74 TYR A O 1
ATOM 604 N N . GLU A 1 75 ? -0.777 -8.991 15.380 1.00 80.44 75 GLU A N 1
ATOM 605 C CA . GLU A 1 75 ? 0.272 -8.917 16.394 1.00 80.44 75 GLU A CA 1
ATOM 606 C C . GLU A 1 75 ? 0.582 -7.453 16.738 1.00 80.44 75 GLU A C 1
ATOM 608 O O . GLU A 1 75 ? 0.913 -6.638 15.869 1.00 80.44 75 GLU A O 1
ATOM 613 N N . LEU A 1 76 ? 0.487 -7.106 18.025 1.00 76.38 76 LEU A N 1
ATOM 614 C CA . LEU A 1 76 ? 0.818 -5.769 18.504 1.00 76.38 76 LEU A CA 1
ATOM 615 C C . LEU A 1 76 ? 2.337 -5.563 18.524 1.00 76.38 76 LEU A C 1
ATOM 617 O O . LEU A 1 76 ? 3.036 -5.997 19.439 1.00 76.38 76 LEU A O 1
ATOM 621 N N . MET A 1 77 ? 2.832 -4.798 17.556 1.00 74.44 77 MET A N 1
ATOM 622 C CA . MET A 1 77 ? 4.223 -4.354 17.514 1.00 74.44 77 MET A CA 1
ATOM 623 C C . MET A 1 77 ? 4.343 -2.995 18.213 1.00 74.44 77 MET A C 1
ATOM 625 O O . MET A 1 77 ? 4.177 -1.944 17.600 1.00 74.44 77 MET A O 1
ATOM 629 N N . SER A 1 78 ? 4.595 -3.007 19.523 1.00 64.81 78 SER A N 1
ATOM 630 C CA . SER A 1 78 ? 4.820 -1.779 20.297 1.00 64.81 78 SER A CA 1
ATOM 631 C C . SER A 1 78 ? 6.118 -1.086 19.862 1.00 64.81 78 SER A C 1
ATOM 633 O O . SER A 1 78 ? 7.177 -1.716 19.798 1.00 64.81 78 SER A O 1
ATOM 635 N N . SER A 1 79 ? 6.064 0.225 19.605 1.00 59.91 79 SER A N 1
ATOM 636 C CA . SER A 1 79 ? 7.270 1.053 19.577 1.00 59.91 79 SER A CA 1
ATOM 637 C C . SER A 1 79 ? 7.695 1.345 21.020 1.00 59.91 79 SER A C 1
ATOM 639 O O . SER A 1 79 ? 6.998 2.079 21.721 1.00 59.91 79 SER A O 1
ATOM 641 N N . ARG A 1 80 ? 8.807 0.753 21.469 1.00 49.72 80 ARG A N 1
ATOM 642 C CA . ARG A 1 80 ? 9.520 1.216 22.670 1.00 49.72 80 ARG A CA 1
ATOM 643 C C . ARG A 1 80 ? 10.277 2.507 22.397 1.00 49.72 80 ARG A C 1
ATOM 645 O O . ARG A 1 80 ? 10.820 2.626 21.275 1.00 49.72 80 ARG A O 1
#

pLDDT: mean 81.4, std 12.18, range [49.56, 96.38]

Radius of gyration: 18.56 Å; Cα contacts (8 Å, |Δi|>4): 44; chains: 1; bounding box: 41×31×48 Å

Secondary structure (DSSP, 8-state):
--TTT---PPPTTS-HHHHHHHHHHHHHHHHHHHHHHHHHHHTT-TT-EEEEETTEEEEEE--HHHHTT--TT-------

InterPro domains:
  IPR007861 DNA mismatch repair protein MutS, clamp [PF05190] (17-79)
  IPR036187 DNA mismatch repair protein MutS, core domain superfamily [SSF48334] (5-79)

Solvent-accessible surf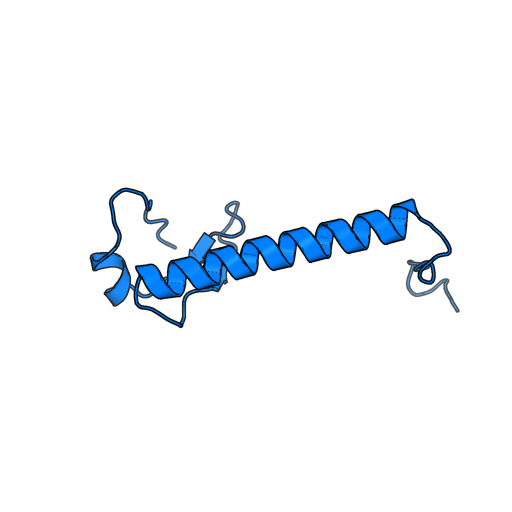ace area (backbone atoms only — not comparable to full-atom values): 5268 Å² total; per-residue (Å²): 140,63,88,84,74,80,67,87,78,76,59,89,83,76,41,64,74,58,49,52,50,54,48,51,52,51,52,49,54,48,54,52,52,55,49,50,55,51,48,25,61,75,56,73,36,87,82,56,42,74,40,71,58,94,89,43,70,72,41,77,47,68,58,75,83,50,56,77,71,60,62,92,92,60,82,87,80,77,87,128

Sequence (80 aa):
QARTEGKIIPTTGVCRQYDDALKEISDNEKALNDYLSKQKKILKNHDIKYVHVQKIRYAMEVSESACRNLDDDYELMSSR

Foldseek 3Di:
DCVPPVDDDDDPPPDPVSNVVVVVVVVVVVVLVVVQVVVCVQLVHPPWDFDDDDPDGRDTDDDPVSVVVDDPVDDDDDDD

Organism: NCBI:txid392030